Protein AF-A0A0A5GNE5-F1 (afdb_monomer_lite)

Secondary structure (DSSP, 8-state):
-EEEEEEEEEEETTEEEEEEEEEEE-TTTS-HHHHHHHHTT---SSHHHHHHHTT-EEEEEEPPP--------

Structure (mmCIF, N/CA/C/O backbone):
data_AF-A0A0A5GNE5-F1
#
_entry.id   AF-A0A0A5GNE5-F1
#
loop_
_atom_site.group_PDB
_atom_site.id
_atom_site.type_symbol
_atom_site.label_atom_id
_atom_site.label_alt_id
_atom_site.label_comp_id
_atom_site.label_asym_id
_atom_site.label_entity_id
_atom_site.label_seq_id
_atom_site.pdbx_PDB_ins_code
_atom_site.Cartn_x
_atom_site.Cartn_y
_atom_site.Cartn_z
_atom_site.occupancy
_atom_site.B_iso_or_equiv
_atom_site.auth_seq_id
_atom_site.auth_comp_id
_atom_site.auth_asym_id
_atom_site.auth_atom_id
_atom_site.pdbx_PDB_model_num
ATOM 1 N N . MET A 1 1 ? -18.198 -3.657 7.296 1.00 83.94 1 MET A N 1
ATOM 2 C CA . MET A 1 1 ? -17.268 -4.528 6.538 1.00 83.94 1 MET A CA 1
ATOM 3 C C . MET A 1 1 ? -17.618 -4.537 5.060 1.00 83.94 1 MET A C 1
ATOM 5 O O . MET A 1 1 ? -18.714 -4.954 4.697 1.00 83.94 1 MET A O 1
ATOM 9 N N . VAL A 1 2 ? -16.684 -4.086 4.228 1.00 88.50 2 VAL A N 1
ATOM 10 C CA . VAL A 1 2 ? -16.756 -4.099 2.763 1.00 88.50 2 VAL A CA 1
ATOM 11 C C . VAL A 1 2 ? -15.647 -4.981 2.198 1.00 88.50 2 VAL A C 1
ATOM 13 O O . VAL A 1 2 ? -14.632 -5.209 2.857 1.00 88.50 2 VAL A O 1
ATOM 16 N N . ASN A 1 3 ? -15.857 -5.495 0.987 1.00 91.44 3 ASN A N 1
ATOM 17 C CA . ASN A 1 3 ? -14.837 -6.205 0.224 1.00 91.44 3 ASN A CA 1
ATOM 18 C C . ASN A 1 3 ? -14.621 -5.450 -1.080 1.00 91.44 3 ASN A C 1
ATOM 20 O O . ASN A 1 3 ? -15.500 -5.465 -1.940 1.00 91.44 3 ASN A O 1
ATOM 24 N N . GLU A 1 4 ? -13.456 -4.838 -1.236 1.00 90.62 4 GLU A N 1
ATOM 25 C CA . GLU A 1 4 ? -13.125 -4.062 -2.427 1.00 90.62 4 GLU A CA 1
ATOM 26 C C . GLU A 1 4 ? -11.857 -4.593 -3.080 1.00 90.62 4 GLU A C 1
ATOM 28 O O . GLU A 1 4 ? -10.963 -5.135 -2.427 1.00 90.62 4 GLU A O 1
ATOM 33 N N . THR A 1 5 ? -11.789 -4.475 -4.400 1.00 94.38 5 THR A N 1
ATOM 34 C CA . THR A 1 5 ? -10.549 -4.708 -5.132 1.00 94.38 5 THR A CA 1
ATOM 35 C C . THR A 1 5 ? -9.902 -3.360 -5.381 1.00 94.38 5 THR A C 1
ATOM 37 O O . THR A 1 5 ? -10.566 -2.444 -5.843 1.00 94.38 5 THR A O 1
ATOM 40 N N . VAL A 1 6 ? -8.614 -3.255 -5.083 1.00 95.00 6 VAL A N 1
ATOM 41 C CA . VAL A 1 6 ? -7.781 -2.094 -5.399 1.00 95.00 6 VAL A CA 1
ATOM 42 C C . VAL A 1 6 ? -6.669 -2.570 -6.316 1.00 95.00 6 VAL A C 1
ATOM 44 O O . VAL A 1 6 ? -6.111 -3.647 -6.111 1.00 95.00 6 VAL A O 1
ATOM 47 N N . VAL A 1 7 ? -6.353 -1.797 -7.342 1.00 96.62 7 VAL A N 1
ATOM 48 C CA . VAL A 1 7 ? -5.233 -2.045 -8.243 1.00 96.62 7 VAL A CA 1
ATOM 49 C C . VAL A 1 7 ? -4.105 -1.113 -7.844 1.00 96.62 7 VAL A C 1
ATOM 51 O O . VAL A 1 7 ? -4.278 0.100 -7.850 1.00 96.62 7 VAL A O 1
ATOM 54 N N . ILE A 1 8 ? -2.957 -1.683 -7.487 1.00 96.81 8 ILE A N 1
ATOM 55 C CA . ILE A 1 8 ? -1.736 -0.920 -7.238 1.00 96.81 8 ILE A CA 1
ATOM 56 C C . ILE A 1 8 ? -0.868 -1.005 -8.479 1.00 96.81 8 ILE A C 1
ATOM 58 O O . ILE A 1 8 ? -0.503 -2.103 -8.909 1.00 96.81 8 ILE A O 1
ATOM 62 N N . GLU A 1 9 ? -0.508 0.143 -9.026 1.00 97.50 9 GLU A N 1
ATOM 63 C CA . GLU A 1 9 ? 0.326 0.248 -10.214 1.00 97.50 9 GLU A CA 1
ATOM 64 C C . GLU A 1 9 ? 1.574 1.048 -9.891 1.00 97.50 9 GLU A C 1
ATOM 66 O O . GLU A 1 9 ? 1.561 1.924 -9.036 1.00 97.50 9 GLU A O 1
ATOM 71 N N . GLY A 1 10 ? 2.678 0.734 -10.553 1.00 96.94 10 GLY A N 1
ATOM 72 C CA . GLY A 1 10 ? 3.930 1.439 -10.328 1.00 96.94 10 GLY A CA 1
ATOM 73 C C . GLY A 1 10 ? 5.079 0.775 -11.054 1.00 96.94 10 GLY A C 1
ATOM 74 O O . GLY A 1 10 ? 4.898 0.090 -12.063 1.00 96.94 10 GLY A O 1
ATOM 75 N N . SER A 1 11 ? 6.289 0.972 -10.545 1.00 97.44 11 SER A N 1
ATOM 76 C CA . SER A 1 11 ? 7.488 0.340 -11.090 1.00 97.44 11 SER A CA 1
ATOM 77 C C . SER A 1 11 ? 8.453 -0.112 -10.000 1.00 97.44 11 SER A C 1
ATOM 79 O O . SER A 1 11 ? 8.583 0.547 -8.976 1.00 97.44 11 SER A O 1
ATOM 81 N N . ILE A 1 12 ? 9.141 -1.231 -10.220 1.00 96.06 12 ILE A N 1
ATOM 82 C CA . ILE A 1 12 ? 10.189 -1.763 -9.344 1.00 96.06 12 ILE A CA 1
ATOM 83 C C . ILE A 1 12 ? 11.406 -2.105 -10.202 1.00 96.06 12 ILE A C 1
ATOM 85 O O . ILE A 1 12 ? 11.283 -2.779 -11.223 1.00 96.06 12 ILE A O 1
ATOM 89 N N . SER A 1 13 ? 12.579 -1.578 -9.847 1.00 93.62 13 SER A N 1
ATOM 90 C CA . SER A 1 13 ? 13.822 -1.778 -10.617 1.00 93.62 13 SER A CA 1
ATOM 91 C C . SER A 1 13 ? 13.683 -1.493 -12.127 1.00 93.62 13 SER A C 1
ATOM 93 O O . SER A 1 13 ? 14.245 -2.198 -12.960 1.00 93.62 13 SER A O 1
ATOM 95 N N . GLY A 1 14 ? 12.895 -0.474 -12.492 1.00 93.56 14 GLY A N 1
ATOM 96 C CA . GLY A 1 14 ? 12.631 -0.091 -13.887 1.00 93.56 14 GLY A CA 1
ATOM 97 C C . GLY A 1 14 ? 11.558 -0.920 -14.607 1.00 93.56 14 GLY A C 1
ATOM 98 O O . GLY A 1 14 ? 11.196 -0.585 -15.733 1.00 93.56 14 GLY A O 1
ATOM 99 N N . MET A 1 15 ? 11.004 -1.957 -13.974 1.00 96.19 15 MET A N 1
ATOM 100 C CA . MET A 1 15 ? 9.913 -2.768 -14.522 1.00 96.19 15 MET A CA 1
ATOM 101 C C . MET A 1 15 ? 8.567 -2.289 -13.984 1.00 96.19 15 MET A C 1
ATOM 103 O O . MET A 1 15 ? 8.390 -2.178 -12.773 1.00 96.19 15 MET A O 1
ATOM 107 N N . LYS A 1 16 ? 7.610 -2.011 -14.875 1.00 96.75 16 LYS A N 1
ATOM 108 C CA . LYS A 1 16 ? 6.240 -1.661 -14.474 1.00 96.75 16 LYS A CA 1
ATOM 109 C C . LYS A 1 16 ? 5.520 -2.874 -13.889 1.00 96.75 16 LYS A C 1
ATOM 111 O O . LYS A 1 16 ? 5.699 -3.988 -14.377 1.00 96.75 16 LYS A O 1
ATOM 116 N N . PHE A 1 17 ? 4.674 -2.642 -12.895 1.00 96.19 17 PHE A N 1
ATOM 117 C CA . PHE A 1 17 ? 3.768 -3.645 -12.350 1.00 96.19 17 PHE A CA 1
ATOM 118 C C . PHE A 1 17 ? 2.356 -3.072 -12.217 1.00 96.19 17 PHE A C 1
ATOM 120 O O . PHE A 1 17 ? 2.174 -1.866 -12.069 1.00 96.19 17 PHE A O 1
ATOM 127 N N . SER A 1 18 ? 1.374 -3.968 -12.255 1.00 96.06 18 SER A N 1
ATOM 128 C CA . SER A 1 18 ? -0.027 -3.700 -11.944 1.00 96.06 18 SER A CA 1
ATOM 129 C C . SER A 1 18 ? -0.529 -4.896 -11.147 1.00 96.06 18 SER A C 1
ATOM 131 O O . SER A 1 18 ? -0.398 -6.042 -11.588 1.00 96.06 18 SER A O 1
ATOM 133 N N . LYS A 1 19 ? -0.980 -4.659 -9.916 1.00 94.94 19 LYS A N 1
ATOM 134 C CA . LYS A 1 19 ? -1.300 -5.713 -8.956 1.00 94.94 19 LYS A CA 1
ATOM 135 C C . LYS A 1 19 ? -2.667 -5.460 -8.323 1.00 94.94 19 LYS A C 1
ATOM 137 O O . LYS A 1 19 ? -2.772 -4.597 -7.450 1.00 94.94 19 LYS A O 1
ATOM 142 N N . PRO A 1 20 ? -3.697 -6.238 -8.692 1.00 96.00 20 PRO A N 1
ATOM 143 C CA . PRO A 1 20 ? -4.956 -6.219 -7.972 1.00 96.00 20 PRO A CA 1
ATOM 144 C C . PRO A 1 20 ? -4.784 -6.891 -6.604 1.00 96.00 20 PRO A C 1
ATOM 146 O O . PRO A 1 20 ? -4.249 -7.997 -6.494 1.00 96.00 20 PRO A O 1
ATOM 149 N N . ILE A 1 21 ? -5.262 -6.229 -5.559 1.00 95.62 21 ILE A N 1
ATOM 150 C CA . ILE A 1 21 ? -5.366 -6.753 -4.200 1.00 95.62 21 ILE A CA 1
ATOM 151 C C . ILE A 1 21 ? -6.823 -6.687 -3.751 1.00 95.62 21 ILE A C 1
ATOM 153 O O . ILE A 1 21 ? -7.566 -5.782 -4.125 1.00 95.62 21 ILE A O 1
ATOM 157 N N . ARG A 1 22 ? -7.252 -7.675 -2.966 1.00 95.31 22 ARG A N 1
ATOM 158 C CA . ARG A 1 22 ? -8.593 -7.701 -2.381 1.00 95.31 22 ARG A CA 1
ATOM 159 C C . ARG A 1 22 ? -8.488 -7.268 -0.927 1.00 95.31 22 ARG A C 1
ATOM 161 O O . ARG A 1 22 ? -7.876 -7.969 -0.125 1.00 95.31 22 ARG A O 1
ATOM 168 N N . LEU A 1 23 ? -9.082 -6.126 -0.619 1.00 94.81 23 LEU A N 1
ATOM 169 C CA . LEU A 1 23 ? -9.153 -5.564 0.718 1.00 94.81 23 LEU A CA 1
ATOM 170 C C . LEU A 1 23 ? -10.470 -5.966 1.370 1.00 94.81 23 LEU A C 1
ATOM 172 O O . LEU A 1 23 ? -11.519 -6.006 0.726 1.00 94.81 23 LEU A O 1
ATOM 176 N N . GLN A 1 24 ? -10.395 -6.245 2.664 1.00 93.75 24 GLN A N 1
ATOM 177 C CA . GLN A 1 24 ? -11.552 -6.417 3.527 1.00 93.75 24 GLN A CA 1
ATOM 178 C C . GLN A 1 24 ? -11.365 -5.494 4.724 1.00 93.75 24 GLN A C 1
ATOM 180 O O . GLN A 1 24 ? -10.435 -5.701 5.508 1.00 93.75 24 GLN A O 1
ATOM 185 N N . PHE A 1 25 ? -12.208 -4.472 4.834 1.00 93.44 25 PHE A N 1
ATOM 186 C CA . PHE A 1 25 ? -12.079 -3.427 5.849 1.00 93.44 25 PHE A CA 1
ATOM 187 C C . PHE A 1 25 ? -13.437 -2.830 6.228 1.00 93.44 25 PHE A C 1
ATOM 189 O O . PHE A 1 25 ? -14.444 -3.080 5.558 1.00 93.44 25 PHE A O 1
ATOM 196 N N . ASP A 1 26 ? -13.501 -2.082 7.329 1.00 93.38 26 ASP A N 1
ATOM 197 C CA . ASP A 1 26 ? -14.691 -1.301 7.667 1.00 93.38 26 ASP A CA 1
ATOM 198 C C . ASP A 1 26 ? -14.464 0.177 7.331 1.00 93.38 26 ASP A C 1
ATOM 200 O O . ASP A 1 26 ? -13.622 0.802 7.972 1.00 93.38 26 ASP A O 1
ATOM 204 N N . PRO A 1 27 ? -15.220 0.763 6.383 1.00 91.06 27 PRO A N 1
ATOM 205 C CA . PRO A 1 27 ? -15.002 2.144 5.958 1.00 91.06 27 PRO A CA 1
ATOM 206 C C . PRO A 1 27 ? -15.358 3.172 7.043 1.00 91.06 27 PRO A C 1
ATOM 208 O O . PRO A 1 27 ? -15.062 4.350 6.881 1.00 91.06 27 PRO A O 1
ATOM 211 N N . ASN A 1 28 ? -16.004 2.754 8.140 1.00 94.31 28 ASN A N 1
ATOM 212 C CA . ASN A 1 28 ? -16.248 3.618 9.297 1.00 94.31 28 ASN A CA 1
ATOM 213 C C . ASN A 1 28 ? -15.094 3.593 10.313 1.00 94.31 28 ASN A C 1
ATOM 215 O O . ASN A 1 28 ? -15.101 4.403 11.237 1.00 94.31 28 ASN A O 1
ATOM 219 N N . LEU A 1 29 ? -14.161 2.640 10.196 1.00 93.31 29 LEU A N 1
ATOM 220 C CA . LEU A 1 29 ? -13.064 2.435 11.148 1.00 93.31 29 LEU A CA 1
ATOM 221 C C . LEU A 1 29 ? -11.689 2.706 10.540 1.00 93.31 29 LEU A C 1
ATOM 223 O O . LEU A 1 29 ? -10.821 3.198 11.251 1.00 93.31 29 LEU A O 1
ATOM 227 N N . GLU A 1 30 ? -11.487 2.370 9.267 1.00 93.19 30 GLU A N 1
ATOM 228 C CA . GLU A 1 30 ? -10.220 2.565 8.563 1.00 93.19 30 GLU A CA 1
ATOM 229 C C . GLU A 1 30 ? -10.468 3.056 7.131 1.00 93.19 30 GLU A C 1
ATOM 231 O O . GLU A 1 30 ? -11.451 2.697 6.472 1.00 93.19 30 GLU A O 1
ATOM 236 N N . SER A 1 31 ? -9.550 3.878 6.644 1.00 94.44 31 SER A N 1
ATOM 237 C CA . SER A 1 31 ? -9.499 4.351 5.267 1.00 94.44 31 SER A CA 1
ATOM 238 C C . SER A 1 31 ? -9.001 3.244 4.337 1.00 94.44 31 SER A C 1
ATOM 240 O O . SER A 1 31 ? -8.327 2.304 4.755 1.00 94.44 31 SER A O 1
ATOM 242 N N . VAL A 1 32 ? -9.254 3.386 3.034 1.00 94.56 32 VAL A N 1
ATOM 243 C CA . VAL A 1 32 ? -8.735 2.454 2.014 1.00 94.56 32 VAL A CA 1
ATOM 244 C C . VAL A 1 32 ? -7.210 2.371 2.081 1.00 94.56 32 VAL A C 1
ATOM 246 O O . VAL A 1 32 ? -6.651 1.282 2.034 1.00 94.56 32 VAL A O 1
ATOM 249 N N . GLU A 1 33 ? -6.539 3.511 2.244 1.00 95.75 33 GLU A N 1
ATOM 250 C CA . GLU A 1 33 ? -5.084 3.568 2.385 1.00 95.75 33 GLU A CA 1
ATOM 251 C C . GLU A 1 33 ? -4.585 2.799 3.620 1.00 95.75 33 GLU A C 1
ATOM 253 O O . GLU A 1 33 ? -3.669 1.985 3.507 1.00 95.75 33 GLU A O 1
ATOM 258 N N . GLU A 1 34 ? -5.242 2.964 4.771 1.00 96.00 34 GLU A N 1
ATOM 259 C CA . GLU A 1 34 ? -4.937 2.212 5.997 1.00 96.00 34 GLU A CA 1
ATOM 260 C C . GLU A 1 34 ? -5.144 0.702 5.786 1.00 96.00 34 GLU A C 1
ATOM 262 O O . GLU A 1 34 ? -4.307 -0.113 6.188 1.00 96.00 34 GLU A O 1
ATOM 267 N N . ALA A 1 35 ? -6.197 0.316 5.058 1.00 96.12 35 ALA A N 1
ATOM 268 C CA . ALA A 1 35 ? -6.444 -1.071 4.680 1.00 96.12 35 ALA A CA 1
ATOM 269 C C . ALA A 1 35 ? -5.367 -1.630 3.731 1.00 96.12 35 ALA A C 1
ATOM 271 O O . ALA A 1 35 ? -4.989 -2.799 3.859 1.00 96.12 35 ALA A O 1
ATOM 272 N N . ILE A 1 36 ? -4.841 -0.821 2.801 1.00 96.75 36 ILE A N 1
ATOM 273 C CA . ILE A 1 36 ? -3.720 -1.194 1.920 1.00 96.75 36 ILE A CA 1
ATOM 274 C C . ILE A 1 36 ? -2.452 -1.431 2.747 1.00 96.75 36 ILE A C 1
ATOM 276 O O . ILE A 1 36 ? -1.800 -2.465 2.586 1.00 96.75 36 ILE A O 1
ATOM 280 N N . ILE A 1 37 ? -2.108 -0.510 3.646 1.00 97.31 37 ILE A N 1
ATOM 281 C CA . ILE A 1 37 ? -0.936 -0.621 4.526 1.00 97.31 37 ILE A CA 1
ATOM 282 C C . ILE A 1 37 ? -1.028 -1.896 5.372 1.00 97.31 37 ILE A C 1
ATOM 284 O O . ILE A 1 37 ? -0.102 -2.717 5.382 1.00 97.31 37 ILE A O 1
ATOM 288 N N . ARG A 1 38 ? -2.193 -2.128 5.991 1.00 96.06 38 ARG A N 1
ATOM 289 C CA . ARG A 1 38 ? -2.475 -3.331 6.781 1.00 96.06 38 ARG A CA 1
ATOM 290 C C . ARG A 1 38 ? -2.397 -4.609 5.949 1.00 96.06 38 ARG A C 1
ATOM 292 O O . ARG A 1 38 ? -1.849 -5.601 6.425 1.00 96.06 38 ARG A O 1
ATOM 299 N N . PHE A 1 39 ? -2.897 -4.608 4.710 1.00 96.19 39 PHE A N 1
ATOM 300 C CA . PHE A 1 39 ? -2.799 -5.755 3.796 1.00 96.19 39 PHE A CA 1
ATOM 301 C C . PHE A 1 39 ? -1.343 -6.177 3.556 1.00 96.19 39 PHE A C 1
ATOM 303 O O . PHE A 1 39 ? -1.048 -7.365 3.414 1.00 96.19 39 PHE A O 1
ATOM 310 N N . TYR A 1 40 ? -0.423 -5.213 3.535 1.00 96.12 40 TYR A N 1
ATOM 311 C CA . TYR A 1 40 ? 1.007 -5.457 3.381 1.00 96.12 40 TYR A CA 1
ATOM 312 C C . TYR A 1 40 ? 1.751 -5.697 4.700 1.00 96.12 40 TYR A C 1
ATOM 314 O O . TYR A 1 40 ? 2.969 -5.869 4.647 1.00 96.12 40 TYR A O 1
ATOM 322 N N . PHE A 1 41 ? 1.059 -5.759 5.844 1.00 96.06 41 PHE A N 1
ATOM 323 C CA . PHE A 1 41 ? 1.666 -5.890 7.175 1.00 96.06 41 PHE A CA 1
ATOM 324 C C . PHE A 1 41 ? 2.785 -4.859 7.414 1.00 96.06 41 PHE A C 1
ATOM 326 O O . PHE A 1 41 ? 3.835 -5.198 7.956 1.00 96.06 41 PHE A O 1
ATOM 333 N N . SER A 1 42 ? 2.589 -3.631 6.931 1.00 95.69 42 SER A N 1
ATOM 334 C CA . SER A 1 42 ? 3.540 -2.526 7.088 1.00 95.69 42 SER A CA 1
ATOM 335 C C . SER A 1 42 ? 3.129 -1.633 8.262 1.00 95.69 42 SER A C 1
ATOM 337 O O . SER A 1 42 ? 1.950 -1.562 8.611 1.00 95.69 42 SER A O 1
ATOM 339 N N . GLU A 1 43 ? 4.114 -0.969 8.864 1.00 94.69 43 GLU A N 1
ATOM 340 C CA . GLU A 1 43 ? 3.922 0.075 9.878 1.00 94.69 43 GLU A CA 1
ATOM 341 C C . GLU A 1 43 ? 3.913 1.486 9.260 1.00 94.69 43 GLU A C 1
ATOM 343 O O . GLU A 1 43 ? 3.853 2.474 9.991 1.00 94.69 43 GLU A O 1
ATOM 348 N N . ALA A 1 44 ? 3.965 1.586 7.926 1.00 96.38 44 ALA A N 1
ATOM 349 C CA . ALA A 1 44 ? 3.891 2.844 7.200 1.00 96.38 44 ALA A CA 1
ATOM 350 C C . ALA A 1 44 ? 2.644 3.645 7.596 1.00 96.38 44 ALA A C 1
ATOM 352 O O . ALA A 1 44 ? 1.571 3.098 7.834 1.00 96.38 44 ALA A O 1
ATOM 353 N N . THR A 1 45 ? 2.770 4.966 7.621 1.00 94.81 45 THR A N 1
ATOM 354 C CA . THR A 1 45 ? 1.665 5.874 7.965 1.00 94.81 45 THR A CA 1
ATOM 355 C C . THR A 1 45 ? 0.922 6.400 6.741 1.00 94.81 45 THR A C 1
ATOM 357 O O . THR A 1 45 ? -0.116 7.044 6.874 1.00 94.81 45 THR A O 1
ATOM 360 N N . SER A 1 46 ? 1.457 6.135 5.548 1.00 96.38 46 SER A N 1
ATOM 361 C CA . SER A 1 46 ? 0.906 6.574 4.269 1.00 96.38 46 SER A CA 1
ATOM 362 C C . SER A 1 46 ? 1.273 5.616 3.138 1.00 96.38 46 SER A C 1
ATOM 364 O O . SER A 1 46 ? 2.235 4.844 3.232 1.00 96.38 46 SER A O 1
ATOM 366 N N . PHE A 1 47 ? 0.531 5.679 2.031 1.00 96.69 47 PHE A N 1
ATOM 367 C CA . PHE A 1 47 ? 0.847 4.870 0.853 1.00 96.69 4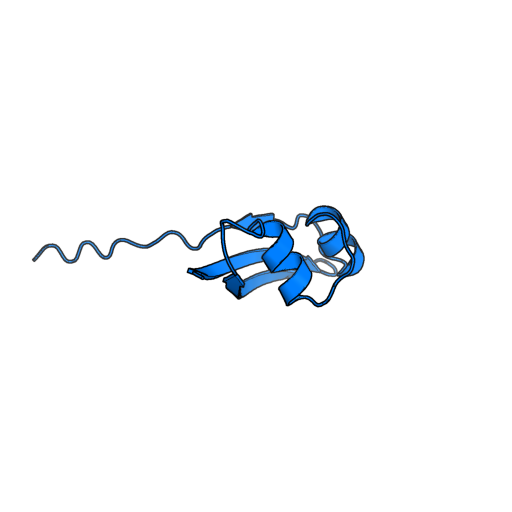7 PHE A CA 1
ATOM 368 C C . PHE A 1 47 ? 2.214 5.222 0.245 1.00 96.69 47 PHE A C 1
ATOM 370 O O . PHE A 1 47 ? 2.910 4.334 -0.244 1.00 96.69 4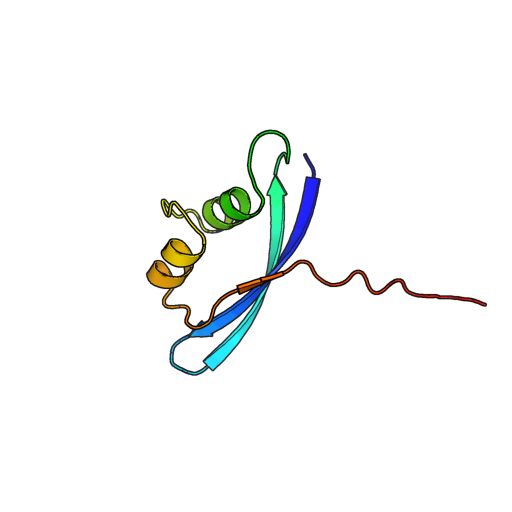7 PHE A O 1
ATOM 377 N N . GLU A 1 48 ? 2.627 6.493 0.296 1.00 96.75 48 GLU A N 1
ATOM 378 C CA . GLU A 1 48 ? 3.946 6.924 -0.185 1.00 96.75 48 GLU A CA 1
ATOM 379 C C . GLU A 1 48 ? 5.081 6.261 0.612 1.00 96.75 48 GLU A C 1
ATOM 381 O O . GLU A 1 48 ? 6.050 5.761 0.032 1.00 96.75 48 GLU A O 1
ATOM 386 N N . GLU A 1 49 ? 4.936 6.190 1.935 1.00 97.44 49 GLU A N 1
ATOM 387 C CA . GLU A 1 49 ? 5.893 5.518 2.813 1.00 97.44 49 GLU A CA 1
ATOM 388 C C . GLU A 1 49 ? 5.935 4.008 2.531 1.00 97.44 49 GLU A C 1
ATOM 390 O O . GLU A 1 49 ? 7.015 3.458 2.306 1.00 97.44 49 GLU A O 1
ATOM 395 N N . LEU A 1 50 ? 4.771 3.361 2.392 1.00 97.56 50 LEU A N 1
ATOM 396 C CA . LEU A 1 50 ? 4.676 1.961 1.963 1.00 97.56 50 LEU A CA 1
ATOM 397 C C . LEU A 1 50 ? 5.361 1.735 0.604 1.00 97.56 50 LEU A C 1
ATOM 399 O O . LEU A 1 50 ? 6.090 0.757 0.423 1.00 97.56 50 LEU A O 1
ATOM 403 N N . ALA A 1 51 ? 5.140 2.621 -0.368 1.00 96.81 51 ALA A N 1
ATOM 404 C CA . ALA A 1 51 ? 5.762 2.533 -1.684 1.00 96.81 51 ALA A CA 1
ATOM 405 C C . ALA A 1 51 ? 7.292 2.631 -1.580 1.00 96.81 51 ALA A C 1
ATOM 407 O O . ALA A 1 51 ? 7.998 1.853 -2.225 1.00 96.81 51 ALA A O 1
ATOM 408 N N . SER A 1 52 ? 7.806 3.518 -0.722 1.00 96.56 52 SER A N 1
ATOM 409 C CA . SER A 1 52 ? 9.237 3.648 -0.435 1.00 96.56 52 SER A CA 1
ATOM 410 C C . SER A 1 52 ? 9.823 2.367 0.177 1.00 96.56 52 SER A C 1
ATOM 412 O O . SER A 1 52 ? 10.802 1.835 -0.354 1.00 96.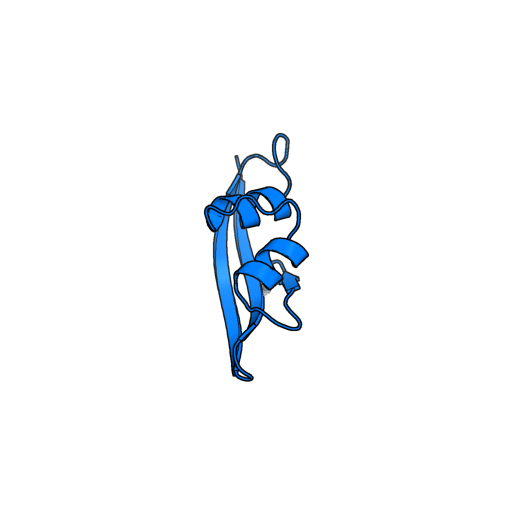56 52 SER A O 1
ATOM 414 N N . GLU A 1 53 ? 9.185 1.804 1.212 1.00 96.75 53 GLU A N 1
ATOM 415 C CA . GLU A 1 53 ? 9.593 0.53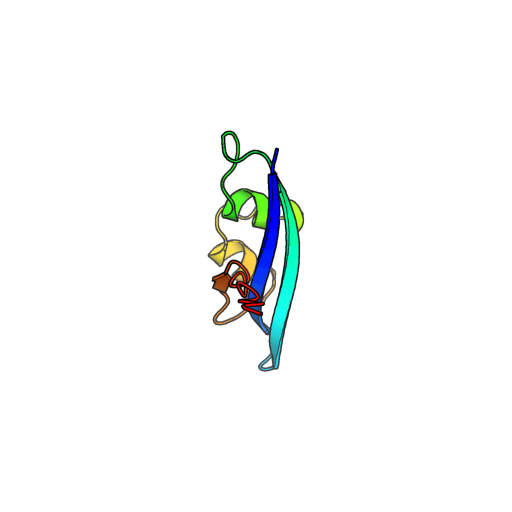7 1.850 1.00 96.75 53 GLU A CA 1
ATOM 416 C C . GLU A 1 53 ? 9.639 -0.631 0.859 1.00 96.75 53 GLU A C 1
ATOM 418 O O . GLU A 1 53 ? 10.522 -1.491 0.908 1.00 96.75 53 GLU A O 1
ATOM 423 N N . ARG A 1 54 ? 8.676 -0.668 -0.067 1.00 95.00 54 ARG A N 1
ATOM 424 C CA . ARG A 1 54 ? 8.555 -1.717 -1.084 1.00 95.00 54 ARG A CA 1
ATOM 425 C C . ARG A 1 54 ? 9.437 -1.483 -2.311 1.00 95.00 54 ARG A C 1
ATOM 427 O O . ARG A 1 54 ? 9.480 -2.341 -3.196 1.00 95.00 54 ARG A O 1
ATOM 434 N N . GLY A 1 55 ? 10.140 -0.352 -2.383 1.00 96.69 55 GLY A N 1
ATOM 435 C CA . GLY A 1 55 ? 10.951 0.030 -3.538 1.00 96.69 55 GLY A CA 1
ATOM 436 C C . GLY A 1 55 ? 10.126 0.342 -4.790 1.00 96.69 55 GLY A C 1
ATOM 437 O O . GLY A 1 55 ? 10.647 0.263 -5.906 1.00 96.69 55 GLY A O 1
ATOM 438 N N . TRP A 1 56 ? 8.844 0.671 -4.626 1.00 97.25 56 TRP A N 1
ATOM 439 C CA . TRP A 1 56 ? 7.963 1.063 -5.716 1.00 97.25 56 TRP A CA 1
ATOM 440 C C . TRP A 1 56 ? 8.193 2.529 -6.090 1.00 97.25 56 TRP A C 1
ATOM 442 O O . TRP A 1 56 ? 8.341 3.408 -5.245 1.00 97.25 56 TRP A O 1
ATOM 452 N N . ARG A 1 57 ? 8.239 2.806 -7.391 1.00 96.31 57 ARG A N 1
ATOM 453 C CA . ARG A 1 57 ? 8.451 4.138 -7.967 1.00 96.31 57 ARG A CA 1
ATOM 454 C C . ARG A 1 57 ? 7.273 4.518 -8.845 1.00 96.31 57 ARG A C 1
ATOM 456 O O . ARG A 1 57 ? 6.798 3.673 -9.608 1.00 96.31 57 ARG A O 1
ATOM 463 N N . ASN A 1 58 ? 6.870 5.790 -8.777 1.00 95.44 58 ASN A N 1
ATOM 464 C CA . ASN A 1 58 ? 5.672 6.314 -9.444 1.00 95.44 58 ASN A CA 1
ATOM 465 C C . ASN A 1 58 ? 4.460 5.414 -9.169 1.00 95.44 58 ASN A C 1
ATOM 467 O O . ASN A 1 58 ? 3.776 4.998 -10.103 1.00 95.44 58 ASN A O 1
ATOM 471 N N . ALA A 1 59 ? 4.318 5.007 -7.906 1.00 96.25 59 ALA A N 1
ATOM 472 C CA . ALA A 1 59 ? 3.280 4.088 -7.494 1.00 96.25 59 ALA A CA 1
ATOM 473 C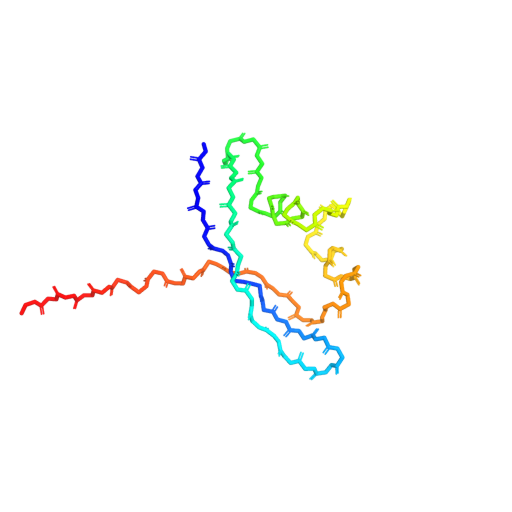 C . ALA A 1 59 ? 2.014 4.860 -7.144 1.00 96.25 59 ALA A C 1
ATOM 475 O O . ALA A 1 59 ? 2.100 5.898 -6.494 1.00 96.25 59 ALA A O 1
ATOM 476 N N . ASP A 1 60 ? 0.873 4.325 -7.548 1.00 96.25 60 ASP A N 1
ATOM 477 C CA . ASP A 1 60 ? -0.451 4.849 -7.235 1.00 96.25 60 ASP A CA 1
ATOM 478 C C . ASP A 1 60 ? -1.420 3.672 -7.053 1.00 96.25 60 ASP A C 1
ATOM 480 O O . ASP A 1 60 ? -1.112 2.530 -7.428 1.00 96.25 60 ASP A O 1
ATOM 484 N N . TRP A 1 61 ? -2.577 3.925 -6.452 1.00 96.06 61 TRP A N 1
ATOM 485 C CA . TRP A 1 61 ? -3.606 2.914 -6.264 1.00 96.06 61 TRP A CA 1
ATOM 486 C C . TRP A 1 61 ? -4.957 3.435 -6.735 1.00 96.06 61 TRP A C 1
ATOM 488 O O . TRP A 1 61 ? -5.351 4.564 -6.466 1.00 96.06 61 TRP A O 1
ATOM 498 N N . THR A 1 62 ? -5.696 2.581 -7.436 1.00 95.00 62 THR A N 1
ATOM 499 C CA . THR A 1 62 ? -7.004 2.928 -7.993 1.00 95.00 62 THR A CA 1
ATOM 500 C C . THR A 1 62 ? -8.008 1.814 -7.744 1.00 95.00 62 THR A C 1
ATOM 502 O O . THR A 1 62 ? -7.651 0.650 -7.544 1.00 95.00 62 THR A O 1
ATOM 505 N N . PHE A 1 63 ? -9.294 2.148 -7.763 1.00 91.81 63 PHE A N 1
ATOM 506 C CA . PHE A 1 63 ? -10.330 1.127 -7.863 1.00 91.81 63 PHE A CA 1
ATOM 507 C C . PHE A 1 63 ? -10.426 0.659 -9.317 1.00 91.81 63 PHE A C 1
ATOM 509 O O . PHE A 1 63 ? -10.367 1.496 -10.223 1.00 91.81 63 PHE A O 1
ATOM 516 N N . PRO A 1 64 ? -10.599 -0.650 -9.575 1.00 84.81 64 PRO A N 1
ATOM 517 C CA . PRO A 1 64 ? -10.915 -1.109 -10.910 1.00 84.81 64 PRO A CA 1
ATOM 518 C C . PRO A 1 64 ? -12.195 -0.397 -11.334 1.00 84.81 64 PRO A C 1
ATOM 520 O O . PRO A 1 64 ? -13.209 -0.465 -10.636 1.00 84.81 64 PRO A O 1
ATOM 523 N N . LEU A 1 65 ? -12.136 0.307 -12.465 1.00 72.94 65 LEU A N 1
ATOM 524 C CA . LEU A 1 65 ? -13.331 0.851 -13.089 1.00 72.94 65 LEU A CA 1
ATOM 525 C C . LEU A 1 65 ? -14.312 -0.310 -13.218 1.00 72.94 65 LEU A C 1
ATOM 527 O O . LEU A 1 65 ? -14.005 -1.314 -13.866 1.00 72.94 65 LEU A O 1
ATOM 531 N N . VAL A 1 66 ? -15.464 -0.198 -12.559 1.00 57.22 66 VAL A N 1
ATOM 532 C CA . VAL A 1 66 ? -16.574 -1.110 -12.795 1.00 57.22 66 VAL A CA 1
ATOM 533 C C . VAL A 1 66 ? -16.886 -0.930 -14.274 1.00 57.22 66 VAL A C 1
ATOM 535 O O . VAL A 1 66 ? -17.462 0.079 -14.668 1.00 57.22 66 VAL A O 1
ATOM 538 N N . GLN A 1 67 ? -16.430 -1.851 -15.127 1.00 47.19 67 GLN A N 1
ATOM 539 C CA . GLN A 1 67 ? -17.004 -1.965 -16.455 1.00 47.19 67 GLN A CA 1
ATOM 540 C C . GLN A 1 67 ? -18.448 -2.371 -16.196 1.00 47.19 67 GLN A C 1
ATOM 542 O O . GLN A 1 67 ? -18.744 -3.554 -16.019 1.00 47.19 67 GLN A O 1
ATOM 547 N N . GLU A 1 68 ? -19.336 -1.377 -16.113 1.00 46.62 68 GLU A N 1
ATOM 548 C CA . GLU A 1 68 ? -20.746 -1.570 -16.386 1.00 46.62 68 GLU A CA 1
ATOM 549 C C . GLU A 1 68 ? -20.785 -2.317 -17.710 1.00 46.62 68 GLU A C 1
ATOM 551 O O . GLU A 1 68 ? -20.533 -1.778 -18.789 1.00 46.62 68 GLU A O 1
ATOM 556 N N . SER A 1 69 ? -20.992 -3.624 -17.606 1.00 48.50 69 SER A N 1
ATOM 557 C CA . SER A 1 69 ? -21.348 -4.440 -18.738 1.00 48.50 69 SER A CA 1
ATOM 558 C C . SER A 1 69 ? -22.723 -3.925 -19.114 1.00 48.50 69 SER A C 1
ATOM 560 O O . SER A 1 69 ? -23.724 -4.373 -18.560 1.00 48.50 69 SER A O 1
ATOM 562 N N . VAL A 1 70 ? -22.774 -2.932 -20.001 1.00 53.03 70 VAL A N 1
ATOM 563 C CA . VAL A 1 70 ? -24.004 -2.557 -20.687 1.00 53.03 70 VAL A CA 1
ATOM 564 C C . VAL A 1 70 ? -24.310 -3.717 -21.630 1.00 53.03 70 VAL A C 1
ATOM 566 O O . VAL A 1 70 ? -24.099 -3.659 -22.836 1.00 53.03 70 VAL A O 1
ATOM 569 N N . ALA A 1 71 ? -24.765 -4.824 -21.048 1.00 53.19 71 ALA A N 1
ATOM 570 C CA . ALA A 1 71 ? -25.568 -5.814 -21.724 1.00 53.19 71 ALA A CA 1
ATOM 571 C C . ALA A 1 71 ? -26.943 -5.168 -21.932 1.00 53.19 71 ALA A C 1
ATOM 573 O O . ALA A 1 71 ? -27.902 -5.452 -21.220 1.00 53.19 71 ALA A O 1
ATOM 574 N N . ALA A 1 72 ? -27.012 -4.225 -22.870 1.00 49.88 72 ALA A N 1
ATOM 575 C CA . ALA A 1 72 ? -28.271 -3.825 -23.464 1.00 49.88 72 ALA A CA 1
ATOM 576 C C . ALA A 1 72 ? -28.474 -4.712 -24.695 1.00 49.88 72 ALA A C 1
ATOM 578 O O . ALA A 1 72 ? -27.770 -4.582 -25.694 1.00 49.88 72 ALA A O 1
ATOM 579 N N . MET A 1 73 ? -29.362 -5.680 -24.467 1.00 45.94 73 MET A N 1
ATOM 580 C CA . MET A 1 73 ? -30.172 -6.488 -25.386 1.00 45.94 73 MET A CA 1
ATOM 581 C C . MET A 1 73 ? -30.261 -6.003 -26.834 1.00 45.94 73 MET A C 1
ATOM 583 O O . MET A 1 73 ? -30.501 -4.793 -27.045 1.00 45.94 73 MET A O 1
#

pLDDT: mean 89.78, std 14.38, range [45.94, 97.56]

Organism: NCBI:txid1385510

Foldseek 3Di:
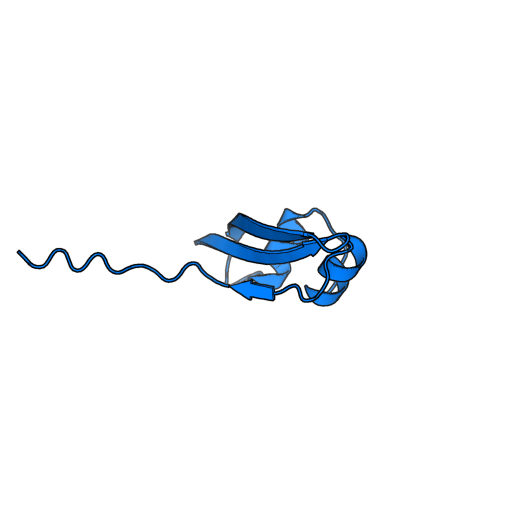DDKFWKWKWFDAPRHTDIDIDIFDDDVVPDDPQRRVCVVVVHPDPGVVRVCVVVRTHPMDMDGPPPPPPPPPD

Sequence (73 aa):
MVNETVVIEGSISGMKFSKPIRLQFDPNLESVEEAIIRFYFSEATSFEELASERGWRNADWTFPLVQESVAAM

Radius of gyration: 14.16 Å; chains: 1; bounding box: 44×15×36 Å